Protein AF-A0A804JA60-F1 (afdb_monomer_lite)

pLDDT: mean 79.81, std 15.33, range [42.0, 95.94]

Organism: Musa acuminata subsp. malaccensis (NCBI:txid214687)

Radius of gyration: 37.33 Å; chains: 1; bounding box: 82×42×90 Å

InterPro domains:
  IPR000988 Large ribosomal subunit protein eL24-related, N-terminal [PF01246] (33-91)
  IPR000988 Large ribosomal subunit protein eL24-related, N-terminal [cd00472] (33-84)
  IPR023442 Large ribosomal subunit protein eL24, conserved site [PS01073] (38-55)
  IPR038630 Ribosomal protein L24e/L24 superfamily [G3DSA:2.30.170.20] (32-92)
  IPR056366 Large ribosomal subunit protein eL24 [PTHR10792] (33-152)

Structure (mmCIF, N/CA/C/O backbone):
data_AF-A0A804JA60-F1
#
_entry.id   AF-A0A804JA60-F1
#
loop_
_atom_site.group_PDB
_atom_site.id
_atom_site.type_symbol
_atom_site.label_atom_id
_atom_site.label_alt_id
_atom_site.label_comp_id
_atom_site.label_asym_id
_atom_site.label_entity_id
_atom_site.label_seq_id
_atom_site.pdbx_PDB_ins_code
_atom_site.Cartn_x
_atom_site.Cartn_y
_atom_site.Cartn_z
_atom_site.occupancy
_atom_site.B_iso_or_equiv
_atom_site.auth_seq_id
_atom_site.auth_comp_id
_atom_site.auth_asym_id
_atom_site.auth_atom_id
_atom_site.pdbx_PDB_model_num
ATOM 1 N N . MET A 1 1 ? -50.496 11.651 -35.927 1.00 50.84 1 MET A N 1
ATOM 2 C CA . MET A 1 1 ? -49.462 12.671 -35.614 1.00 50.84 1 MET A CA 1
ATOM 3 C C . MET A 1 1 ? -48.198 12.019 -35.026 1.00 50.84 1 MET A C 1
ATOM 5 O O . MET A 1 1 ? -47.399 12.667 -34.365 1.00 50.84 1 MET A O 1
ATOM 9 N N . ASP A 1 2 ? -47.947 10.746 -35.352 1.00 53.94 2 ASP A N 1
ATOM 10 C CA . ASP A 1 2 ? -47.124 9.862 -34.511 1.00 53.94 2 ASP A CA 1
ATOM 11 C C . ASP A 1 2 ? -45.711 9.612 -35.060 1.00 53.94 2 ASP A C 1
ATOM 13 O O . ASP A 1 2 ? -44.837 9.119 -34.354 1.00 53.94 2 ASP A O 1
ATOM 17 N N . LYS A 1 3 ? -45.434 9.985 -36.316 1.00 54.50 3 LYS A N 1
ATOM 18 C CA . LYS A 1 3 ? -44.104 9.800 -36.931 1.00 54.50 3 LYS A CA 1
ATOM 19 C C . LYS A 1 3 ? -43.057 10.796 -36.412 1.00 54.50 3 LYS A C 1
ATOM 21 O O . LYS A 1 3 ? -41.885 10.445 -36.318 1.00 54.50 3 LYS A O 1
ATOM 26 N N . ALA A 1 4 ? -43.467 12.008 -36.031 1.00 55.53 4 ALA A N 1
ATOM 27 C CA . ALA A 1 4 ? -42.556 13.030 -35.508 1.00 55.53 4 ALA A CA 1
ATOM 28 C C . ALA A 1 4 ? -42.045 12.689 -34.096 1.00 55.53 4 ALA A C 1
ATOM 30 O O . ALA A 1 4 ? -40.857 12.835 -33.820 1.00 55.53 4 ALA A O 1
ATOM 31 N N . VAL A 1 5 ? -42.915 12.148 -33.235 1.00 57.81 5 VAL A N 1
ATOM 32 C CA . VAL A 1 5 ? -42.549 11.746 -31.867 1.00 57.81 5 VAL A CA 1
ATOM 33 C C . VAL A 1 5 ? -41.583 10.557 -31.893 1.00 57.81 5 VAL A C 1
ATOM 35 O O . VAL A 1 5 ? -40.576 10.571 -31.191 1.00 57.81 5 VAL A O 1
ATOM 38 N N . ASN A 1 6 ? -41.816 9.579 -32.775 1.00 59.22 6 ASN A N 1
ATOM 39 C CA . ASN A 1 6 ? -40.933 8.419 -32.923 1.00 59.22 6 ASN A CA 1
ATOM 40 C C . ASN A 1 6 ? -39.534 8.798 -33.443 1.00 59.22 6 ASN A C 1
ATOM 42 O O . ASN A 1 6 ? -38.540 8.307 -32.915 1.00 59.22 6 ASN A O 1
ATOM 46 N N . ASN A 1 7 ? -39.425 9.729 -34.398 1.00 57.72 7 ASN A N 1
ATOM 47 C CA . ASN A 1 7 ? -38.122 10.215 -34.872 1.00 57.72 7 ASN A CA 1
ATOM 48 C C . ASN A 1 7 ? -37.360 11.020 -33.803 1.00 57.72 7 ASN A C 1
ATOM 50 O O . ASN A 1 7 ? -36.144 10.882 -33.691 1.00 57.72 7 ASN A O 1
ATOM 54 N N . CYS A 1 8 ? -38.053 11.807 -32.974 1.00 55.66 8 CYS A N 1
ATOM 55 C CA . CYS A 1 8 ? -37.433 12.497 -31.838 1.00 55.66 8 CYS A CA 1
ATOM 56 C C . CYS A 1 8 ? -36.919 11.517 -30.774 1.00 55.66 8 CYS A C 1
ATOM 58 O O . CYS A 1 8 ? -35.801 11.682 -30.293 1.00 55.66 8 CYS A O 1
ATOM 60 N N . VAL A 1 9 ? -37.688 10.478 -30.435 1.00 65.50 9 VAL A N 1
ATOM 61 C CA . VAL A 1 9 ? -37.278 9.470 -29.443 1.00 65.50 9 VAL A CA 1
ATOM 62 C C . VAL A 1 9 ? -36.100 8.637 -29.956 1.00 65.50 9 VAL A C 1
ATOM 64 O O . VAL A 1 9 ? -35.159 8.401 -29.203 1.00 65.50 9 VAL A O 1
ATOM 67 N N . VAL A 1 10 ? -36.085 8.262 -31.241 1.00 68.00 10 VAL A N 1
ATOM 68 C CA . VAL A 1 10 ? -34.953 7.549 -31.860 1.00 68.00 10 VAL A CA 1
ATOM 69 C C . VAL A 1 10 ? -33.700 8.431 -31.916 1.00 68.00 10 VAL A C 1
ATOM 71 O O . VAL A 1 10 ? -32.623 7.959 -31.561 1.00 68.00 10 VAL A O 1
ATOM 74 N N . CYS A 1 11 ? -33.819 9.719 -32.261 1.00 56.84 11 CYS A N 1
ATOM 75 C CA . CYS A 1 11 ? -32.692 10.660 -32.205 1.00 56.84 11 CYS A CA 1
ATOM 76 C C . CYS A 1 11 ? -32.154 10.848 -30.781 1.00 56.84 11 CYS A C 1
ATOM 78 O O . CYS A 1 11 ? -30.943 10.810 -30.583 1.00 56.84 11 CYS A O 1
ATOM 80 N N . ILE A 1 12 ? -33.023 11.009 -29.776 1.00 68.69 12 ILE A N 1
ATOM 81 C CA . ILE A 1 12 ? -32.599 11.162 -28.375 1.00 68.69 12 ILE A CA 1
ATOM 82 C C . ILE A 1 12 ? -31.924 9.879 -27.878 1.00 68.69 12 ILE A C 1
ATOM 84 O O . ILE A 1 12 ? -30.864 9.953 -27.261 1.00 68.69 12 ILE A O 1
AT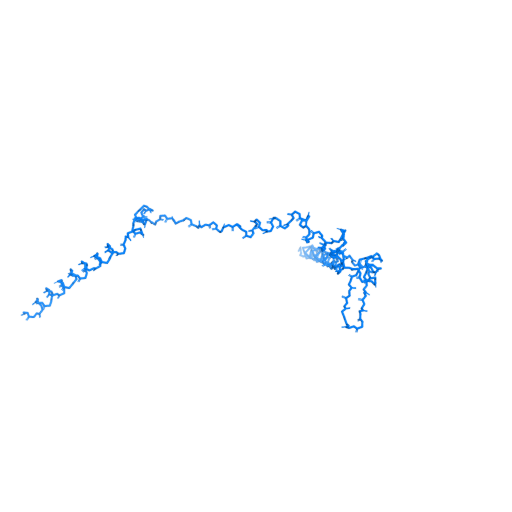OM 88 N N . LEU A 1 13 ? -32.476 8.701 -28.187 1.00 66.81 13 LEU A N 1
ATOM 89 C CA . LEU A 1 13 ? -31.863 7.420 -27.831 1.00 66.81 13 LEU A CA 1
ATOM 90 C C . LEU A 1 13 ? -30.505 7.227 -28.512 1.00 66.81 13 LEU A C 1
ATOM 92 O O . LEU A 1 13 ? -29.564 6.816 -27.839 1.00 66.81 13 LEU A O 1
ATOM 96 N N . LEU A 1 14 ? -30.370 7.569 -29.798 1.00 63.94 14 LEU A N 1
ATOM 97 C CA . LEU A 1 14 ? -29.094 7.507 -30.517 1.00 63.94 14 LEU A CA 1
ATOM 98 C C . LEU A 1 14 ? -28.064 8.483 -29.943 1.00 63.94 14 LEU A C 1
ATOM 100 O O . LEU A 1 14 ? -26.920 8.087 -29.753 1.00 63.94 14 LEU A O 1
ATOM 104 N N . ILE A 1 15 ? -28.453 9.714 -29.594 1.00 65.38 15 ILE A N 1
ATOM 105 C CA . ILE A 1 15 ? -27.560 10.694 -28.953 1.00 65.38 15 ILE A CA 1
ATOM 106 C C . ILE A 1 15 ? -27.116 10.193 -27.572 1.00 65.38 15 ILE A C 1
ATOM 108 O O . ILE A 1 15 ? -25.925 10.221 -27.261 1.00 65.38 15 ILE A O 1
ATOM 112 N N . VAL A 1 16 ? -28.037 9.676 -26.751 1.00 64.38 16 VAL A N 1
ATOM 113 C CA . VAL A 1 16 ? -27.715 9.135 -25.420 1.00 64.38 16 VAL A CA 1
ATOM 114 C C . VAL A 1 16 ? -26.822 7.895 -25.528 1.00 64.38 16 VAL A C 1
ATOM 116 O O . VAL A 1 16 ? -25.856 7.788 -24.775 1.00 64.38 16 VAL A O 1
ATOM 119 N N . LEU A 1 17 ? -27.071 6.990 -26.483 1.00 60.31 17 LEU A N 1
ATOM 120 C CA . LEU A 1 17 ? -26.203 5.841 -26.772 1.00 60.31 17 LEU A CA 1
ATOM 121 C C . LEU A 1 17 ? -24.816 6.282 -27.251 1.00 60.31 17 LEU A C 1
ATOM 123 O O . LEU A 1 17 ? -23.821 5.776 -26.738 1.00 60.31 17 LEU A O 1
ATOM 127 N N . TYR A 1 18 ? -24.729 7.255 -28.161 1.00 60.09 18 TYR A N 1
ATOM 128 C CA . TYR A 1 18 ? -23.455 7.749 -28.6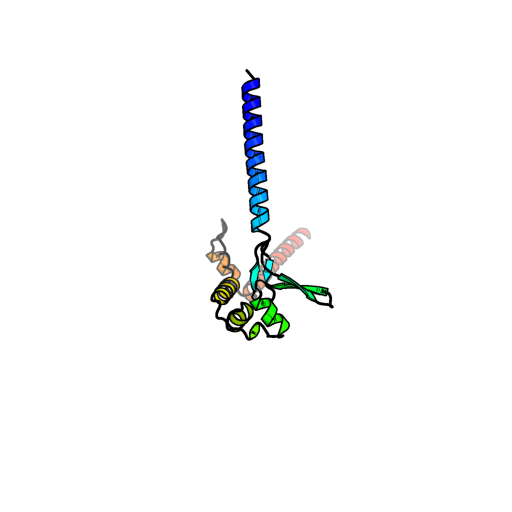87 1.00 60.09 18 TYR A CA 1
ATOM 129 C C . TYR A 1 18 ? -22.618 8.425 -27.596 1.00 60.09 18 TYR A C 1
ATOM 131 O O . TYR A 1 18 ? -21.426 8.151 -27.474 1.00 60.09 18 TYR A O 1
ATOM 139 N N . VAL A 1 19 ? -23.238 9.232 -26.726 1.00 58.03 19 VAL A N 1
ATOM 140 C CA . VAL A 1 19 ? -22.554 9.852 -25.579 1.00 58.03 19 VAL A CA 1
ATOM 141 C C . VAL A 1 19 ? -22.126 8.797 -24.555 1.00 58.03 19 VAL A C 1
ATOM 143 O O . VAL A 1 19 ? -21.023 8.881 -24.023 1.00 58.03 19 VAL A O 1
ATOM 146 N N . LYS A 1 20 ? -22.933 7.760 -24.304 1.00 54.81 20 LYS A N 1
ATOM 147 C CA . LYS A 1 20 ? -22.603 6.691 -23.343 1.00 54.81 20 LYS A CA 1
ATOM 148 C C . LYS A 1 20 ? -21.483 5.773 -23.858 1.00 54.81 20 LYS A C 1
ATOM 150 O O . LYS A 1 20 ? -20.599 5.414 -23.083 1.00 54.81 20 LYS A O 1
ATOM 155 N N . ILE A 1 21 ? -21.459 5.475 -25.160 1.00 57.56 21 ILE A N 1
ATOM 156 C CA . ILE A 1 21 ? -20.377 4.738 -25.838 1.00 57.56 21 ILE A CA 1
ATOM 157 C C . ILE A 1 21 ? -19.094 5.581 -25.876 1.00 57.56 21 ILE A C 1
ATOM 159 O O . ILE A 1 21 ? -18.025 5.099 -25.501 1.00 57.56 21 ILE A O 1
ATOM 163 N N . CYS A 1 22 ? -19.190 6.864 -26.240 1.00 45.97 22 CYS A N 1
ATOM 164 C CA . CYS A 1 22 ? -18.034 7.756 -26.322 1.00 45.97 22 CYS A CA 1
ATOM 165 C C . CYS A 1 22 ? -17.427 8.044 -24.936 1.00 45.97 22 CYS A C 1
ATOM 167 O O . CYS A 1 22 ? -16.207 8.069 -24.791 1.00 45.97 22 CYS A O 1
ATOM 169 N N . CYS A 1 23 ? -18.256 8.190 -23.895 1.00 42.00 23 CYS A N 1
ATOM 170 C CA . CYS A 1 23 ? -17.797 8.413 -22.523 1.00 42.00 23 CYS A CA 1
ATOM 171 C C . CYS A 1 23 ? -17.184 7.137 -21.912 1.00 42.00 23 CYS A C 1
ATOM 173 O O . CYS A 1 23 ? -16.166 7.218 -21.231 1.00 42.00 23 CYS A O 1
ATOM 175 N N . SER A 1 24 ? -17.716 5.946 -22.217 1.00 48.75 24 SER A N 1
ATOM 176 C CA . SER A 1 24 ? -17.146 4.676 -21.740 1.00 48.75 24 SER A CA 1
ATOM 177 C C . SER A 1 24 ? -15.792 4.350 -22.397 1.00 48.75 24 SER A C 1
ATOM 179 O O . SER A 1 24 ? -14.862 3.945 -21.697 1.00 48.75 24 SER A O 1
ATOM 181 N N . CYS A 1 25 ? -15.624 4.628 -23.697 1.00 45.50 25 CYS A N 1
ATOM 182 C CA . CYS A 1 25 ? -14.329 4.517 -24.382 1.00 45.50 25 CYS A CA 1
ATOM 183 C C . CYS A 1 25 ? -13.289 5.512 -23.849 1.00 45.50 25 CYS A C 1
ATOM 185 O O . CYS A 1 25 ? -12.130 5.139 -23.665 1.00 45.50 25 CYS A O 1
ATOM 187 N N . TYR A 1 26 ? -13.694 6.753 -23.549 1.00 49.91 26 TYR A N 1
ATOM 188 C CA . TYR A 1 26 ? -12.806 7.733 -22.921 1.00 49.91 26 TYR A CA 1
ATOM 189 C C . TYR A 1 26 ? -12.375 7.231 -21.534 1.00 49.91 26 TYR A C 1
ATOM 191 O O . TYR A 1 26 ? -11.184 7.090 -21.280 1.00 49.91 26 TYR A O 1
ATOM 199 N N . TYR A 1 27 ? -13.316 6.820 -20.673 1.00 50.12 27 TYR A N 1
ATOM 200 C CA . TYR A 1 27 ? -13.011 6.302 -19.332 1.00 50.12 27 TYR A CA 1
ATOM 201 C C . TYR A 1 27 ? -12.147 5.027 -19.326 1.00 50.12 27 TYR A C 1
ATOM 203 O O . TYR A 1 27 ? -11.356 4.848 -18.401 1.00 50.12 27 TYR A O 1
ATOM 211 N N . HIS A 1 28 ? -12.224 4.160 -20.339 1.00 51.88 28 HIS A N 1
ATOM 212 C CA . HIS A 1 28 ? -11.373 2.966 -20.417 1.00 51.88 28 HIS A CA 1
ATOM 213 C C . HIS A 1 28 ? -9.886 3.305 -20.652 1.00 51.88 28 HIS A C 1
ATOM 215 O O . HIS A 1 28 ? -9.004 2.615 -20.141 1.00 51.88 28 HIS A O 1
ATOM 221 N N . ILE A 1 29 ? -9.582 4.394 -21.368 1.00 52.94 29 ILE A N 1
ATOM 222 C CA . ILE A 1 29 ? -8.198 4.825 -21.633 1.00 52.94 29 ILE A CA 1
ATOM 223 C C . ILE A 1 29 ? -7.541 5.431 -20.376 1.00 52.94 29 ILE A C 1
ATOM 225 O O . ILE A 1 29 ? -6.349 5.222 -20.152 1.00 52.94 29 ILE A O 1
ATOM 229 N N . TYR A 1 30 ? -8.301 6.111 -19.506 1.00 53.41 30 TYR A N 1
ATOM 230 C CA . TYR A 1 30 ? -7.761 6.723 -18.275 1.00 53.41 30 TYR A CA 1
ATOM 231 C C . TYR A 1 30 ? -7.601 5.759 -17.093 1.00 53.41 30 TYR A C 1
ATOM 233 O O . TYR A 1 30 ? -6.949 6.117 -16.114 1.00 53.41 30 TYR A O 1
ATOM 241 N N . ASN A 1 31 ? -8.167 4.550 -17.161 1.00 57.41 31 ASN A N 1
ATOM 242 C CA . ASN A 1 31 ? -8.098 3.576 -16.065 1.00 57.41 31 ASN A CA 1
ATOM 243 C C . ASN A 1 31 ? -6.958 2.551 -16.201 1.00 57.41 31 ASN A C 1
ATOM 245 O O . ASN A 1 31 ? -6.639 1.882 -15.221 1.00 57.41 31 ASN A O 1
ATOM 249 N N . LEU A 1 32 ? -6.289 2.455 -17.357 1.00 67.38 32 LEU A N 1
ATOM 250 C CA . LEU A 1 32 ? -5.152 1.544 -17.555 1.00 67.38 32 LEU A CA 1
ATOM 251 C C . LEU A 1 32 ? -3.807 2.243 -17.288 1.00 67.38 32 LEU A C 1
ATOM 253 O O . LEU A 1 32 ? -2.907 2.258 -18.129 1.00 67.38 32 LEU A O 1
ATOM 257 N N . THR A 1 33 ? -3.678 2.882 -16.123 1.00 83.12 33 THR A N 1
ATOM 258 C CA . THR A 1 33 ? -2.390 3.429 -15.678 1.00 83.12 33 THR A CA 1
ATOM 259 C C . THR A 1 33 ? -1.633 2.375 -14.891 1.00 83.12 33 THR A C 1
ATOM 261 O O . THR A 1 33 ? -1.989 2.064 -13.754 1.00 83.12 33 THR A O 1
ATOM 264 N N . GLU A 1 34 ? -0.565 1.855 -15.480 1.00 89.38 34 GLU A N 1
ATOM 265 C CA . GLU A 1 34 ? 0.318 0.900 -14.821 1.00 89.38 34 GLU A CA 1
ATOM 266 C C . GLU A 1 34 ? 1.309 1.617 -13.896 1.00 89.38 34 GLU A C 1
ATOM 268 O O . GLU A 1 34 ? 1.600 2.803 -14.053 1.00 89.38 34 GLU A O 1
ATOM 273 N N . LEU A 1 35 ? 1.877 0.907 -12.924 1.00 92.56 35 LEU A N 1
ATOM 274 C CA . LEU A 1 35 ? 2.895 1.458 -12.026 1.00 92.56 35 LEU A CA 1
ATOM 275 C C . LEU A 1 35 ? 4.280 0.914 -12.373 1.00 92.56 35 LEU A C 1
ATOM 277 O O . LEU A 1 35 ? 4.492 -0.289 -12.522 1.00 92.56 35 LEU A O 1
ATOM 281 N N . CYS A 1 36 ? 5.265 1.809 -12.436 1.00 94.12 36 CYS A N 1
ATOM 282 C CA . CYS A 1 36 ? 6.662 1.430 -12.584 1.00 94.12 36 CYS A CA 1
ATOM 283 C C . CYS A 1 36 ? 7.135 0.651 -11.355 1.00 94.12 36 CYS A C 1
ATOM 285 O O . CYS A 1 36 ? 7.119 1.172 -10.237 1.00 94.12 36 CYS A O 1
ATOM 287 N N . ARG A 1 37 ? 7.664 -0.558 -11.562 1.00 93.12 37 ARG A N 1
ATOM 288 C CA . ARG A 1 37 ? 8.128 -1.422 -10.467 1.00 93.12 37 ARG A CA 1
ATOM 289 C C . ARG A 1 37 ? 9.335 -0.851 -9.717 1.00 93.12 37 ARG A C 1
ATOM 291 O O . ARG A 1 37 ? 9.515 -1.155 -8.544 1.00 93.12 37 ARG A O 1
ATOM 298 N N . PHE A 1 38 ? 10.159 -0.043 -10.385 1.00 94.94 38 PHE A N 1
ATOM 299 C CA . PHE A 1 38 ? 11.378 0.527 -9.804 1.00 94.94 38 PHE A CA 1
ATOM 300 C C . PHE A 1 38 ? 11.127 1.859 -9.087 1.00 94.94 38 PHE A C 1
ATOM 302 O O . PHE A 1 38 ? 11.484 2.030 -7.925 1.00 94.94 38 PHE A O 1
ATOM 309 N N . SER A 1 39 ? 10.525 2.824 -9.788 1.00 92.44 39 SER A N 1
ATOM 310 C CA . SER A 1 39 ? 10.354 4.189 -9.279 1.00 92.44 39 SER A CA 1
ATOM 311 C C . SER A 1 39 ? 9.026 4.422 -8.561 1.00 92.44 39 SER A C 1
ATOM 313 O O . SER A 1 39 ? 8.939 5.371 -7.782 1.00 92.44 39 SER A O 1
ATOM 315 N N . GLY A 1 40 ? 8.006 3.597 -8.822 1.00 91.81 40 GLY A N 1
ATOM 316 C CA . GLY A 1 40 ? 6.627 3.829 -8.382 1.00 91.81 40 GLY A CA 1
ATOM 317 C C . GLY A 1 40 ? 5.899 4.934 -9.157 1.00 91.81 40 GLY A C 1
ATOM 318 O O . GLY A 1 40 ? 4.838 5.373 -8.728 1.00 91.81 40 GLY A O 1
ATOM 319 N N . ALA A 1 41 ? 6.461 5.418 -10.271 1.00 91.75 41 ALA A N 1
ATOM 320 C CA . ALA A 1 41 ? 5.805 6.401 -11.133 1.00 91.75 41 ALA A CA 1
ATOM 321 C C . ALA A 1 41 ? 4.669 5.761 -11.948 1.00 91.75 41 ALA A C 1
ATOM 323 O O . ALA A 1 41 ? 4.790 4.608 -12.365 1.00 91.75 41 ALA A O 1
ATOM 324 N N . LYS A 1 42 ? 3.599 6.521 -12.206 1.00 92.19 42 LYS A N 1
ATOM 325 C CA . LYS A 1 42 ? 2.510 6.101 -13.099 1.00 92.19 42 LYS A CA 1
ATOM 326 C C . LYS A 1 42 ? 3.004 6.060 -14.548 1.00 92.19 42 LYS A C 1
ATOM 328 O O . LYS A 1 42 ? 3.705 6.969 -14.991 1.00 92.19 42 LYS A O 1
ATOM 333 N N . ILE A 1 43 ? 2.637 5.007 -15.263 1.00 93.50 43 ILE A N 1
ATOM 334 C CA . ILE A 1 43 ? 2.932 4.761 -16.670 1.00 93.50 43 ILE A CA 1
ATOM 335 C C . ILE A 1 43 ? 1.602 4.806 -17.416 1.00 93.50 43 ILE A C 1
ATOM 337 O O . ILE A 1 43 ? 0.697 4.019 -17.147 1.00 93.50 43 ILE A O 1
ATOM 341 N N . TYR A 1 44 ? 1.498 5.752 -18.339 1.00 90.25 44 TYR A N 1
ATOM 342 C CA . TYR A 1 44 ? 0.367 5.866 -19.252 1.00 90.25 44 TYR A CA 1
ATOM 343 C C . TYR A 1 44 ? 0.566 4.940 -20.461 1.00 90.25 44 TYR A C 1
ATOM 345 O O . TYR A 1 44 ? 1.714 4.618 -20.792 1.00 90.25 44 TYR A O 1
ATOM 353 N N . PRO A 1 45 ? -0.516 4.501 -21.126 1.00 89.62 45 PRO A N 1
ATOM 354 C CA . PRO A 1 45 ? -0.407 3.684 -22.331 1.00 89.62 45 PRO A CA 1
ATOM 355 C C . PRO A 1 45 ? 0.481 4.366 -23.385 1.00 89.62 45 PRO A C 1
ATOM 357 O O . PRO A 1 45 ? 0.461 5.585 -23.532 1.00 89.62 45 PRO A O 1
ATOM 360 N N . GLY A 1 46 ? 1.288 3.571 -24.092 1.00 86.44 46 GLY A N 1
ATOM 361 C CA . GLY A 1 46 ? 2.268 4.063 -25.071 1.00 86.44 46 GLY A CA 1
ATOM 362 C C . GLY A 1 46 ? 3.614 4.503 -24.480 1.00 86.44 46 GLY A C 1
ATOM 363 O O . GLY A 1 46 ? 4.554 4.724 -25.238 1.00 86.44 46 GLY A O 1
ATOM 364 N N . ASN A 1 47 ? 3.744 4.561 -23.149 1.00 88.88 47 ASN A N 1
ATOM 365 C CA . ASN A 1 47 ? 4.982 4.950 -22.476 1.00 88.88 47 ASN A CA 1
ATOM 366 C C . ASN A 1 47 ? 5.637 3.781 -21.729 1.00 88.88 47 ASN A C 1
ATOM 368 O O . ASN A 1 47 ? 4.992 2.827 -21.294 1.00 88.88 47 ASN A O 1
ATOM 372 N N . GLY A 1 48 ? 6.945 3.905 -21.508 1.00 91.06 48 GLY A N 1
ATOM 373 C CA . GLY A 1 48 ? 7.725 2.955 -20.726 1.00 91.06 48 GLY A CA 1
ATOM 374 C C . GLY A 1 48 ? 8.238 1.750 -21.503 1.00 91.06 48 GLY A C 1
ATOM 375 O O . GLY A 1 48 ? 8.144 1.650 -22.721 1.00 91.06 48 GLY A O 1
ATOM 376 N N . ILE A 1 49 ? 8.879 0.851 -20.763 1.00 92.94 49 ILE A N 1
ATOM 377 C CA . ILE A 1 49 ? 9.557 -0.333 -21.276 1.00 92.94 49 ILE A CA 1
ATOM 378 C C . ILE A 1 49 ? 9.098 -1.523 -20.440 1.00 92.94 49 ILE A C 1
ATOM 380 O O . ILE A 1 49 ? 9.162 -1.491 -19.208 1.00 92.94 49 ILE A O 1
ATOM 384 N N . ARG A 1 50 ? 8.668 -2.590 -21.113 1.00 93.19 50 ARG A N 1
ATOM 385 C CA . ARG A 1 50 ? 8.351 -3.876 -20.491 1.00 93.19 50 ARG A CA 1
ATOM 386 C C . ARG A 1 50 ? 9.573 -4.783 -20.597 1.00 93.19 50 ARG A C 1
ATOM 388 O O . ARG A 1 50 ? 9.953 -5.186 -21.689 1.00 93.19 50 ARG A O 1
ATOM 395 N N . PHE A 1 51 ? 10.209 -5.068 -19.467 1.00 93.75 51 PHE A N 1
ATOM 396 C CA . PHE A 1 51 ? 11.359 -5.963 -19.384 1.00 93.75 51 PHE A CA 1
ATOM 397 C C . PHE A 1 51 ? 10.925 -7.311 -18.808 1.00 93.75 51 PHE A C 1
ATOM 399 O O . PHE A 1 51 ? 10.402 -7.363 -17.699 1.00 93.75 51 PHE A O 1
ATOM 406 N N . VAL A 1 52 ? 11.139 -8.396 -19.547 1.00 93.62 52 VAL A N 1
ATOM 407 C CA . VAL A 1 52 ? 10.844 -9.762 -19.096 1.00 93.62 52 VAL A CA 1
ATOM 408 C C . VAL A 1 52 ? 12.159 -10.426 -18.708 1.00 93.62 52 VAL A C 1
ATOM 410 O O . VAL A 1 52 ? 13.095 -10.445 -19.505 1.00 93.62 52 VAL A O 1
ATOM 413 N N . ARG A 1 53 ? 12.256 -10.926 -17.473 1.00 93.00 53 ARG A N 1
ATOM 414 C CA . ARG A 1 53 ? 13.432 -11.684 -17.014 1.00 93.00 53 ARG A CA 1
ATOM 415 C C . ARG A 1 53 ? 13.282 -13.165 -17.382 1.00 93.00 53 ARG A C 1
ATOM 417 O O . ARG A 1 53 ? 12.160 -13.641 -17.519 1.00 93.00 53 ARG A O 1
ATOM 424 N N . SER A 1 54 ? 14.403 -13.885 -17.479 1.00 93.25 54 SER A N 1
ATOM 425 C CA . SER A 1 54 ? 14.457 -15.344 -17.693 1.00 93.25 54 SER A CA 1
ATOM 426 C C . SER A 1 54 ? 13.515 -16.121 -16.774 1.00 93.25 54 SER A C 1
ATOM 428 O O . SER A 1 54 ? 12.839 -17.039 -17.215 1.00 93.25 54 SER A O 1
ATOM 430 N N . ASP A 1 55 ? 13.411 -15.701 -15.514 1.00 91.44 55 ASP A N 1
ATOM 431 C CA . ASP A 1 55 ? 1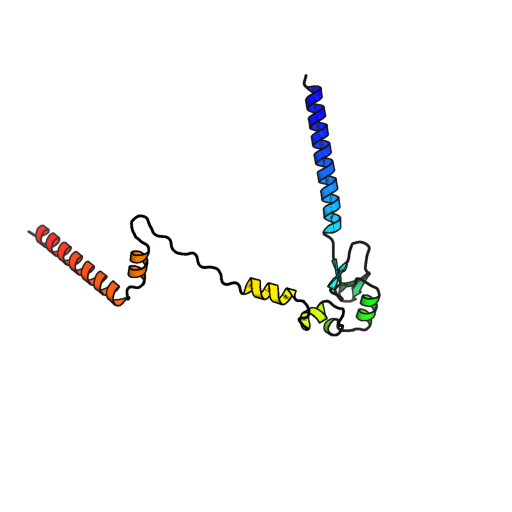2.644 -16.418 -14.487 1.00 91.44 55 ASP A CA 1
ATOM 432 C C . ASP A 1 55 ? 11.126 -16.155 -14.575 1.00 91.44 55 ASP A C 1
ATOM 434 O O . ASP A 1 55 ? 10.397 -16.414 -13.622 1.00 91.44 55 ASP A O 1
ATOM 438 N N . SER A 1 56 ? 10.661 -15.573 -15.689 1.00 84.50 56 SER A N 1
ATOM 439 C CA . SER A 1 56 ? 9.287 -15.151 -15.993 1.00 84.50 56 SER A CA 1
ATOM 440 C C . SER A 1 56 ? 8.749 -13.814 -15.432 1.00 84.50 56 SER A C 1
ATOM 442 O O . SER A 1 56 ? 7.720 -13.376 -15.962 1.00 84.50 56 SER A O 1
ATOM 444 N N . PRO A 1 57 ? 9.322 -13.094 -14.435 1.00 91.06 57 PRO A N 1
ATOM 445 C CA . PRO A 1 57 ? 8.684 -11.870 -13.962 1.00 91.06 57 PRO A CA 1
ATOM 446 C C . PRO A 1 57 ? 8.791 -10.746 -14.996 1.00 91.06 57 PRO A C 1
ATOM 448 O O . PRO A 1 57 ? 9.857 -10.471 -15.559 1.00 91.06 57 PRO A O 1
ATOM 451 N N . VAL A 1 58 ? 7.664 -10.060 -15.193 1.00 93.25 58 VAL A N 1
ATOM 452 C CA . VAL A 1 58 ? 7.543 -8.900 -16.073 1.00 93.25 58 VAL A CA 1
ATOM 453 C C . VAL A 1 58 ? 7.693 -7.621 -15.254 1.00 93.25 58 VAL A C 1
ATOM 455 O O . VAL A 1 58 ? 6.912 -7.340 -14.345 1.00 93.25 58 VAL A O 1
ATOM 458 N N . PHE A 1 59 ? 8.695 -6.821 -15.595 1.00 93.38 59 PHE A N 1
ATOM 459 C CA . PHE A 1 59 ? 8.984 -5.537 -14.974 1.00 93.38 59 PHE A CA 1
ATOM 460 C C . PHE A 1 59 ? 8.565 -4.399 -15.897 1.00 93.38 59 PHE A C 1
ATOM 462 O O . PHE A 1 59 ? 9.078 -4.252 -17.005 1.00 93.38 59 PHE A O 1
ATOM 469 N N . LEU A 1 60 ? 7.657 -3.554 -15.415 1.00 94.12 60 LEU A N 1
ATOM 470 C CA . LEU A 1 60 ? 7.297 -2.308 -16.081 1.00 94.12 60 LEU A CA 1
ATOM 471 C C . LEU A 1 60 ? 8.192 -1.183 -15.568 1.00 94.12 60 LEU A C 1
ATOM 473 O O . LEU A 1 60 ? 8.279 -0.934 -14.361 1.00 94.12 60 LEU A O 1
ATOM 477 N N . LEU A 1 61 ? 8.881 -0.520 -16.491 1.00 95.50 61 LEU A N 1
ATOM 478 C CA . LEU A 1 61 ? 9.836 0.544 -16.216 1.00 95.50 61 LEU A CA 1
ATOM 479 C C . LEU A 1 61 ? 9.391 1.813 -16.940 1.00 95.50 61 LEU A C 1
ATOM 481 O O . LEU A 1 61 ? 9.190 1.791 -18.146 1.00 95.50 61 LEU A O 1
ATOM 485 N N . ALA A 1 62 ? 9.269 2.930 -16.220 1.00 94.44 62 ALA A N 1
ATOM 486 C CA . ALA A 1 62 ? 8.775 4.177 -16.809 1.00 94.44 62 ALA A CA 1
ATOM 487 C C . ALA A 1 62 ? 9.747 4.786 -17.836 1.00 94.44 62 ALA A C 1
ATOM 489 O O . ALA A 1 62 ? 9.336 5.160 -18.923 1.00 94.44 62 ALA A O 1
ATOM 490 N N . ASN A 1 63 ? 11.041 4.864 -17.501 1.00 93.44 63 ASN A N 1
ATOM 491 C CA . ASN A 1 63 ? 12.047 5.582 -18.296 1.00 93.44 63 ASN A CA 1
ATOM 492 C C . ASN A 1 63 ? 13.312 4.736 -18.504 1.00 93.44 63 ASN A C 1
ATOM 494 O O . ASN A 1 63 ? 13.615 3.841 -17.707 1.00 93.44 63 ASN A O 1
ATOM 498 N N . SER A 1 64 ? 14.136 5.115 -19.485 1.00 94.19 64 SER A N 1
ATOM 499 C CA . SER A 1 64 ? 15.484 4.557 -19.701 1.00 94.19 64 SER A CA 1
ATOM 500 C C . SER A 1 64 ? 16.375 4.655 -18.453 1.00 94.19 64 SER A C 1
ATOM 502 O O . SER A 1 64 ? 17.118 3.722 -18.148 1.00 94.19 64 SER A O 1
ATOM 504 N N . LYS A 1 65 ? 16.230 5.725 -17.656 1.00 94.81 65 LYS A N 1
ATOM 505 C CA . LYS A 1 65 ? 16.875 5.870 -16.338 1.00 94.81 65 LYS A CA 1
ATOM 506 C C . LYS A 1 65 ? 16.534 4.709 -15.397 1.00 94.81 65 LYS A C 1
ATOM 508 O O . LYS A 1 65 ? 17.431 4.146 -14.778 1.00 94.81 65 LYS A O 1
ATOM 513 N N . CYS A 1 66 ? 15.257 4.321 -15.321 1.00 95.06 66 CYS A N 1
ATOM 514 C CA . CYS A 1 66 ? 14.818 3.197 -14.488 1.00 95.06 66 CYS A CA 1
ATOM 515 C C . CYS A 1 66 ? 15.408 1.877 -15.000 1.00 95.06 66 CYS A C 1
ATOM 517 O O . CYS A 1 66 ? 15.873 1.076 -14.198 1.00 95.06 66 CYS A O 1
ATOM 519 N N . LYS A 1 67 ? 15.456 1.687 -16.327 1.00 95.06 67 LYS A N 1
ATOM 520 C CA . LYS A 1 67 ? 16.086 0.521 -16.965 1.00 95.06 67 LYS A CA 1
ATOM 521 C C . LYS A 1 67 ? 17.572 0.411 -16.630 1.00 95.06 67 LYS A C 1
ATOM 523 O O . LYS A 1 67 ? 18.009 -0.636 -16.165 1.00 95.06 67 LYS A O 1
ATOM 528 N N . ARG A 1 68 ? 18.341 1.492 -16.786 1.00 95.69 68 ARG A N 1
ATOM 529 C CA . ARG A 1 68 ? 19.772 1.513 -16.445 1.00 95.69 68 ARG A CA 1
ATOM 530 C C . ARG A 1 68 ? 20.010 1.191 -14.969 1.00 95.69 68 ARG A C 1
ATOM 532 O O . ARG A 1 68 ? 20.839 0.346 -14.658 1.00 95.69 68 ARG A O 1
ATOM 539 N N . CYS A 1 69 ? 19.274 1.828 -14.057 1.00 95.94 69 CYS A N 1
ATOM 540 C CA . CYS A 1 69 ? 19.418 1.552 -12.626 1.00 95.94 69 CYS A CA 1
ATOM 541 C C . CYS A 1 69 ? 19.049 0.105 -12.263 1.00 95.94 69 CYS A C 1
ATOM 543 O O . CYS A 1 69 ? 19.695 -0.480 -11.397 1.00 95.94 69 CYS A O 1
ATOM 545 N N . PHE A 1 70 ? 18.045 -0.464 -12.936 1.00 94.56 70 PHE A N 1
ATOM 546 C CA . PHE A 1 70 ? 17.613 -1.845 -12.742 1.00 94.56 70 PHE A CA 1
ATOM 547 C C . PHE A 1 70 ? 18.675 -2.856 -13.202 1.00 94.56 70 PHE A C 1
ATOM 549 O O . PHE A 1 70 ? 18.999 -3.766 -12.446 1.00 94.56 70 PHE A O 1
ATOM 556 N N . HIS A 1 71 ? 19.279 -2.663 -14.382 1.00 93.00 71 HIS A N 1
ATOM 557 C CA . HIS A 1 71 ? 20.374 -3.522 -14.862 1.00 93.00 71 HIS A CA 1
ATOM 558 C C . HIS A 1 71 ? 21.653 -3.388 -14.031 1.00 93.00 71 HIS A C 1
ATOM 560 O O . HIS A 1 71 ? 22.362 -4.367 -13.845 1.00 93.00 71 HIS A O 1
ATOM 566 N N . ASN A 1 72 ? 21.911 -2.205 -13.469 1.00 95.31 72 ASN A N 1
ATOM 567 C CA . ASN A 1 72 ? 23.022 -1.987 -12.541 1.00 95.31 72 ASN A CA 1
ATOM 568 C C . ASN A 1 72 ? 22.755 -2.556 -11.133 1.00 95.31 72 ASN A C 1
ATOM 570 O O . ASN A 1 72 ? 23.516 -2.272 -10.209 1.00 95.31 72 ASN A O 1
ATOM 574 N N . CYS A 1 73 ? 21.657 -3.294 -10.935 1.00 92.69 73 CYS A N 1
ATOM 575 C CA . CYS A 1 73 ? 21.274 -3.899 -9.659 1.00 92.69 73 CYS A CA 1
ATOM 576 C C . CYS A 1 73 ? 21.197 -2.894 -8.492 1.00 92.69 73 CYS A C 1
ATOM 578 O O . CYS A 1 73 ? 21.399 -3.247 -7.326 1.00 92.69 73 CYS A O 1
ATOM 580 N N . LEU A 1 74 ? 20.882 -1.626 -8.785 1.00 95.50 74 LEU A N 1
ATOM 581 C CA . LEU A 1 74 ? 20.723 -0.610 -7.751 1.00 95.50 74 LEU A CA 1
ATOM 582 C C . LEU A 1 74 ? 19.423 -0.851 -6.988 1.00 95.50 74 LEU A C 1
ATOM 584 O O . LEU A 1 74 ? 18.359 -1.060 -7.569 1.00 95.50 74 LEU A O 1
ATOM 588 N N . LYS A 1 75 ? 19.491 -0.775 -5.659 1.00 93.94 75 LYS A N 1
ATOM 589 C CA . LYS A 1 75 ? 18.312 -0.940 -4.806 1.00 93.94 75 LYS A CA 1
ATOM 590 C C . LYS A 1 75 ? 17.500 0.366 -4.803 1.00 93.94 75 LYS A C 1
ATOM 592 O O . LYS A 1 75 ? 18.051 1.391 -4.394 1.00 93.94 75 LYS A O 1
ATOM 597 N N . PRO A 1 76 ? 16.203 0.361 -5.172 1.00 94.75 76 PRO A N 1
ATOM 598 C CA . PRO A 1 76 ? 15.380 1.577 -5.192 1.00 94.75 76 PRO A CA 1
ATOM 599 C C . PRO A 1 76 ? 15.276 2.224 -3.802 1.00 94.75 76 PRO A C 1
ATOM 601 O O . PRO A 1 76 ? 15.326 3.440 -3.687 1.00 94.75 76 PRO A O 1
ATOM 604 N N . ALA A 1 77 ? 15.289 1.417 -2.737 1.00 92.50 77 ALA A N 1
ATOM 605 C CA . ALA A 1 77 ? 15.326 1.862 -1.341 1.00 92.50 77 ALA A CA 1
ATOM 606 C C . ALA A 1 77 ? 16.500 2.797 -0.977 1.00 92.50 77 ALA A C 1
ATOM 608 O O . ALA A 1 77 ? 16.417 3.494 0.024 1.00 92.50 77 ALA A O 1
ATOM 609 N N . LYS A 1 78 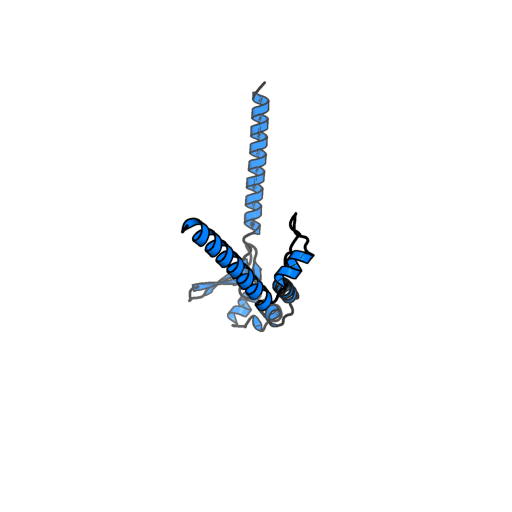? 17.585 2.823 -1.765 1.00 92.69 78 LYS A N 1
ATOM 610 C CA . LYS A 1 78 ? 18.743 3.710 -1.546 1.00 92.69 78 LYS A CA 1
ATOM 611 C C . LYS A 1 78 ? 18.710 4.982 -2.404 1.00 92.69 78 LYS A C 1
ATOM 613 O O . LYS A 1 78 ? 19.558 5.849 -2.239 1.00 92.69 78 LYS A O 1
ATOM 618 N N . LEU A 1 79 ? 17.770 5.093 -3.345 1.00 93.94 79 LEU A N 1
ATOM 619 C CA . LEU A 1 79 ? 17.695 6.198 -4.302 1.00 93.94 79 LEU A CA 1
ATOM 620 C C . LEU A 1 79 ? 16.614 7.199 -3.893 1.00 93.94 79 LEU A C 1
ATOM 622 O O . LEU A 1 79 ? 15.424 6.907 -4.013 1.00 93.94 79 LEU A O 1
ATOM 626 N N . THR A 1 80 ? 17.041 8.403 -3.512 1.00 91.75 80 THR A N 1
ATOM 627 C CA . THR A 1 80 ? 16.207 9.480 -2.942 1.00 91.75 80 THR A CA 1
ATOM 628 C C . THR A 1 80 ? 14.955 9.829 -3.754 1.00 91.75 80 THR A C 1
ATOM 630 O O . THR A 1 80 ? 13.888 10.086 -3.202 1.00 91.75 80 THR A O 1
ATOM 633 N N . TRP A 1 81 ? 15.057 9.801 -5.083 1.00 90.12 81 TRP A N 1
ATOM 634 C CA . TRP A 1 81 ? 13.978 10.182 -5.998 1.00 90.12 81 TRP A CA 1
ATOM 635 C C . TRP A 1 81 ? 12.911 9.093 -6.209 1.00 90.12 81 TRP A C 1
ATOM 637 O O . TRP A 1 81 ? 11.902 9.350 -6.872 1.00 90.12 81 TRP A O 1
ATOM 647 N N . THR A 1 82 ? 13.091 7.884 -5.675 1.00 93.56 82 THR A N 1
ATOM 648 C CA . THR A 1 82 ? 12.114 6.792 -5.824 1.00 93.56 82 THR A CA 1
ATOM 649 C C . THR A 1 82 ? 11.020 6.854 -4.758 1.00 93.56 82 THR A C 1
ATOM 651 O O . THR A 1 82 ? 11.239 7.333 -3.646 1.00 93.56 82 THR A O 1
ATOM 654 N N . ALA A 1 83 ? 9.835 6.323 -5.071 1.00 90.81 83 ALA A N 1
ATOM 655 C CA . ALA A 1 83 ? 8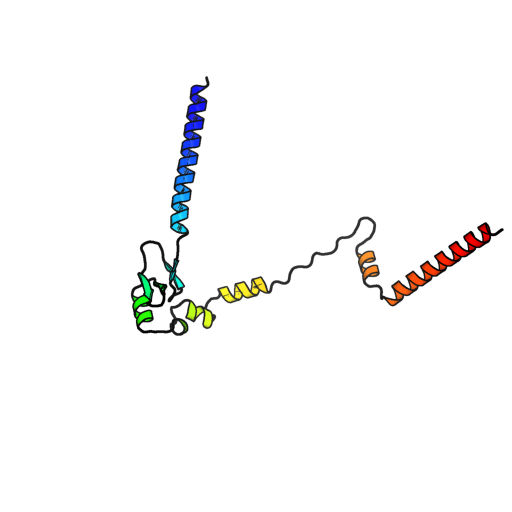.746 6.227 -4.098 1.00 90.81 83 ALA A CA 1
ATOM 656 C C . ALA A 1 83 ? 9.095 5.308 -2.913 1.00 90.81 83 ALA A C 1
ATOM 658 O O . ALA A 1 83 ? 8.699 5.575 -1.782 1.00 90.81 83 ALA A O 1
ATOM 659 N N . MET A 1 84 ? 9.877 4.247 -3.150 1.00 91.44 84 MET A N 1
ATOM 660 C CA . MET A 1 84 ? 10.294 3.325 -2.089 1.00 91.44 84 MET A CA 1
ATOM 661 C C . MET A 1 84 ? 11.186 4.002 -1.047 1.00 91.44 84 MET A C 1
ATOM 663 O O . MET A 1 84 ? 10.983 3.785 0.146 1.00 91.44 84 MET A O 1
ATOM 667 N N . TYR A 1 85 ? 12.142 4.829 -1.483 1.00 92.56 85 TYR A N 1
ATOM 668 C CA . TYR A 1 85 ? 12.994 5.586 -0.567 1.00 92.56 85 TYR A CA 1
ATOM 669 C C . TYR A 1 85 ? 12.167 6.529 0.310 1.00 92.56 85 TYR A C 1
ATOM 671 O O . TYR A 1 85 ? 12.301 6.495 1.533 1.00 92.56 85 TYR A O 1
ATOM 679 N N . ARG A 1 86 ? 11.279 7.331 -0.294 1.00 90.50 86 ARG A N 1
ATOM 680 C CA . ARG A 1 86 ? 10.446 8.300 0.439 1.00 90.50 86 ARG A CA 1
ATOM 681 C C . ARG A 1 86 ? 9.536 7.629 1.470 1.00 90.50 86 ARG A C 1
ATOM 683 O O . ARG A 1 86 ? 9.467 8.096 2.607 1.00 90.50 86 ARG A O 1
ATOM 690 N N . LYS A 1 87 ? 8.966 6.468 1.118 1.00 86.50 87 LYS A N 1
ATOM 691 C CA . LYS A 1 87 ? 8.154 5.646 2.026 1.00 86.50 87 LYS A CA 1
ATOM 692 C C . LYS A 1 87 ? 8.937 5.189 3.260 1.00 86.50 87 LYS A C 1
ATOM 694 O O . LYS A 1 87 ? 8.400 5.213 4.362 1.00 86.50 87 LYS A O 1
ATOM 699 N N . GLN A 1 88 ? 10.192 4.769 3.090 1.00 87.44 88 GLN A N 1
ATOM 700 C CA . GLN A 1 88 ? 11.039 4.325 4.205 1.00 87.44 88 GLN A CA 1
ATOM 701 C C . GLN A 1 88 ? 11.490 5.488 5.093 1.00 87.44 88 GLN A C 1
ATOM 703 O O . GLN A 1 88 ? 11.494 5.362 6.313 1.00 87.44 88 GLN A O 1
ATOM 708 N N . HIS A 1 89 ? 11.812 6.631 4.487 1.00 88.50 89 HIS A N 1
ATOM 709 C CA . HIS A 1 89 ? 12.318 7.810 5.194 1.00 88.50 89 HIS A CA 1
ATOM 710 C C . HIS A 1 89 ? 11.199 8.733 5.706 1.00 88.50 89 HIS A C 1
ATOM 712 O O . HIS A 1 89 ? 11.476 9.855 6.120 1.00 88.50 89 HIS A O 1
ATOM 718 N N . LYS A 1 90 ? 9.938 8.266 5.685 1.00 71.19 90 LYS A N 1
ATOM 719 C CA . LYS A 1 90 ? 8.738 8.982 6.160 1.00 71.19 90 LYS A CA 1
ATOM 720 C C . LYS A 1 90 ? 8.603 10.407 5.602 1.00 71.19 90 LYS A C 1
ATOM 722 O O . LYS A 1 90 ? 7.985 11.258 6.230 1.00 71.19 90 LYS A O 1
ATOM 727 N N . SER A 1 91 ? 9.163 10.674 4.422 1.00 67.69 91 SER A N 1
ATOM 728 C CA . SER A 1 91 ? 9.073 12.000 3.800 1.00 67.69 91 SER A CA 1
ATOM 729 C C . SER A 1 91 ? 7.686 12.261 3.203 1.00 67.69 91 SER A C 1
ATOM 731 O O . SER A 1 91 ? 7.338 13.406 2.934 1.00 67.69 91 SER A O 1
ATOM 733 N N . ASP A 1 92 ? 6.880 11.212 3.003 1.00 61.38 92 ASP A N 1
ATOM 734 C CA . ASP A 1 92 ? 5.512 11.332 2.508 1.00 61.38 92 ASP A CA 1
ATOM 735 C C . ASP A 1 92 ? 4.537 11.620 3.671 1.00 61.38 92 ASP A C 1
ATOM 737 O O . ASP A 1 92 ? 4.192 10.733 4.456 1.00 61.38 92 ASP A O 1
ATOM 741 N N . PHE A 1 93 ? 4.038 12.859 3.736 1.00 57.47 93 PHE A N 1
ATOM 742 C CA . PHE A 1 93 ? 3.058 13.358 4.723 1.00 57.47 93 PHE A CA 1
ATOM 743 C C . PHE A 1 93 ? 1.789 12.479 4.839 1.00 57.47 93 PHE A C 1
ATOM 745 O O . PHE A 1 93 ? 1.132 12.424 5.877 1.00 57.47 93 PHE A O 1
ATOM 752 N N . CYS A 1 94 ? 1.458 11.741 3.774 1.00 61.53 94 CYS A N 1
ATOM 753 C CA . CYS A 1 94 ? 0.262 10.905 3.668 1.00 61.53 94 CYS A CA 1
ATOM 754 C C . CYS A 1 94 ? 0.244 9.716 4.652 1.00 61.53 94 CYS A C 1
ATOM 756 O O . CYS A 1 94 ? -0.826 9.300 5.097 1.00 61.53 94 CYS A O 1
ATOM 758 N N . MET A 1 95 ? 1.409 9.200 5.068 1.00 58.00 95 MET A N 1
ATOM 759 C CA . MET A 1 95 ? 1.464 8.112 6.058 1.00 58.00 95 MET A CA 1
ATOM 760 C C . MET A 1 95 ? 0.948 8.551 7.436 1.00 58.00 95 MET A C 1
ATOM 762 O O . MET A 1 95 ? 0.348 7.742 8.138 1.00 58.00 95 MET A O 1
ATOM 766 N N . HIS A 1 96 ? 1.126 9.823 7.805 1.00 61.06 96 HIS A N 1
ATOM 767 C CA . HIS A 1 96 ? 0.569 10.374 9.042 1.00 61.06 96 HIS A CA 1
ATOM 768 C C . HIS A 1 96 ? -0.965 10.417 8.985 1.00 61.06 96 HIS A C 1
ATOM 770 O O . HIS A 1 96 ? -1.632 9.992 9.921 1.00 61.06 96 HIS A O 1
ATOM 776 N N . ILE A 1 97 ? -1.531 10.830 7.845 1.00 62.56 97 ILE A N 1
ATOM 777 C CA . ILE A 1 97 ? -2.984 10.935 7.639 1.00 62.56 97 ILE A CA 1
ATOM 778 C C . ILE A 1 97 ? -3.668 9.566 7.763 1.00 62.56 97 ILE A C 1
ATOM 780 O O . ILE A 1 97 ? -4.679 9.454 8.448 1.00 62.56 97 ILE A O 1
ATOM 784 N N . LEU A 1 98 ? -3.111 8.509 7.159 1.00 62.97 98 LEU A N 1
ATOM 785 C CA . LEU A 1 98 ? -3.689 7.159 7.248 1.00 62.97 98 LEU A CA 1
ATOM 786 C C . LEU A 1 98 ? -3.660 6.597 8.674 1.00 62.97 98 LEU A C 1
ATOM 788 O O . LEU A 1 98 ? -4.618 5.950 9.092 1.00 62.97 98 LEU A O 1
ATOM 792 N N . VAL A 1 99 ? -2.592 6.868 9.428 1.00 67.75 99 VAL A N 1
ATOM 793 C CA . VAL A 1 99 ? -2.522 6.498 10.848 1.00 67.75 99 VAL A CA 1
ATOM 794 C C . VAL A 1 99 ? -3.566 7.275 11.648 1.00 67.75 99 VAL A C 1
ATOM 796 O O . VAL A 1 99 ? -4.277 6.665 12.436 1.00 67.75 99 VAL A O 1
ATOM 799 N N . CYS A 1 100 ? -3.736 8.578 11.407 1.00 61.84 100 CYS A N 1
ATOM 800 C CA . CYS A 1 100 ? -4.773 9.377 12.066 1.00 61.84 100 CYS A CA 1
ATOM 801 C C . CYS A 1 100 ? -6.196 8.885 11.755 1.00 61.84 100 CYS A C 1
ATOM 803 O O . CYS A 1 100 ? -7.026 8.851 12.657 1.00 61.84 100 CYS A O 1
ATOM 805 N N . ILE A 1 101 ? -6.471 8.468 10.515 1.00 64.94 101 ILE A N 1
ATOM 806 C CA . ILE A 1 101 ? -7.771 7.894 10.122 1.00 64.94 101 ILE A CA 1
ATOM 807 C C . ILE A 1 101 ? -7.992 6.537 10.799 1.00 64.94 101 ILE A C 1
ATOM 809 O O . ILE A 1 101 ? -9.085 6.255 11.279 1.00 64.94 101 ILE A O 1
ATOM 813 N N . PHE A 1 102 ? -6.969 5.683 10.859 1.00 61.88 102 PHE A N 1
ATOM 814 C CA . PHE A 1 102 ? -7.105 4.357 11.465 1.00 61.88 102 PHE A CA 1
ATOM 815 C C . PHE A 1 102 ? -7.180 4.404 12.998 1.00 61.88 102 PHE A C 1
ATOM 817 O O . PHE A 1 102 ? -7.818 3.553 13.610 1.00 61.88 102 PHE A O 1
ATOM 824 N N . CYS A 1 103 ? -6.553 5.407 13.617 1.00 65.25 103 CYS A N 1
ATOM 825 C CA . CYS A 1 103 ? -6.565 5.620 15.064 1.00 65.25 103 CYS A CA 1
ATOM 826 C C . CYS A 1 103 ? -7.782 6.429 15.548 1.00 65.25 103 CYS A C 1
ATOM 828 O O . CYS A 1 103 ? -7.880 6.722 16.737 1.00 65.25 103 CYS A O 1
ATOM 830 N N . GLN A 1 104 ? -8.709 6.814 14.659 1.00 65.56 104 GLN A N 1
ATOM 831 C CA . GLN A 1 104 ? -9.970 7.409 15.094 1.00 65.56 104 GLN A CA 1
ATOM 832 C C . GLN A 1 104 ? -10.770 6.376 15.888 1.00 65.56 104 GLN A C 1
ATOM 834 O O . GLN A 1 104 ? -11.236 5.368 15.351 1.00 65.56 104 GLN A O 1
ATOM 839 N N . GLU A 1 105 ? -10.943 6.643 17.181 1.00 69.44 105 GLU A N 1
ATOM 840 C CA . GLU A 1 105 ? -11.845 5.868 18.019 1.00 69.44 105 GLU A CA 1
ATOM 841 C C . GLU A 1 105 ? -13.257 5.917 17.432 1.00 69.44 105 GLU A C 1
ATOM 843 O O . GLU A 1 105 ? -13.768 6.970 17.034 1.00 69.44 105 GLU A O 1
ATOM 848 N N . LYS A 1 106 ? -13.910 4.753 17.371 1.00 70.75 106 LYS A N 1
ATOM 849 C CA . LYS A 1 106 ? -15.313 4.689 16.970 1.00 70.75 106 LYS A CA 1
ATOM 850 C C . LYS A 1 106 ? -16.129 5.443 18.012 1.00 70.75 106 LYS A C 1
ATOM 852 O O . LYS A 1 106 ? -16.224 5.003 19.155 1.00 70.75 106 LYS A O 1
ATOM 857 N N . THR A 1 107 ? -16.730 6.559 17.608 1.00 68.81 107 THR A N 1
ATOM 858 C CA . THR A 1 107 ? -17.676 7.288 18.456 1.00 68.81 107 THR A CA 1
ATOM 859 C C . THR A 1 107 ? -18.777 6.332 18.924 1.00 68.81 107 THR A C 1
ATOM 861 O O . THR A 1 107 ? -19.453 5.691 18.113 1.00 68.81 107 THR A O 1
ATOM 864 N N . SER A 1 108 ? -18.901 6.152 20.241 1.00 74.88 108 SER A N 1
ATOM 865 C CA . SER A 1 108 ? -19.937 5.287 20.803 1.00 74.88 108 SER A CA 1
ATOM 866 C C . SER A 1 108 ? -21.290 5.994 20.740 1.00 74.88 108 SER A C 1
ATOM 868 O O . SER A 1 108 ? -21.413 7.187 21.019 1.00 74.88 108 SER A O 1
ATOM 870 N N . TYR A 1 109 ? -22.328 5.259 20.345 1.00 75.69 109 TYR A N 1
ATOM 871 C CA . TYR A 1 109 ? -23.684 5.792 20.285 1.00 75.69 109 TYR A CA 1
ATOM 872 C C . TYR A 1 109 ? -24.225 6.053 21.700 1.00 75.69 109 TYR A C 1
ATOM 874 O O . TYR A 1 109 ? -24.246 5.154 22.543 1.00 75.69 109 TYR A O 1
ATOM 882 N N . HIS A 1 110 ? -24.703 7.273 21.961 1.00 75.56 110 HIS A N 1
ATOM 883 C CA . HIS A 1 110 ? -25.331 7.624 23.234 1.00 75.56 110 HIS A CA 1
ATOM 884 C C . HIS A 1 110 ? -26.672 6.894 23.410 1.00 75.56 110 HIS A C 1
ATOM 886 O O . HIS A 1 110 ? -27.551 6.959 22.550 1.00 75.56 110 HIS A O 1
ATOM 892 N N . SER A 1 111 ? -26.865 6.224 24.547 1.00 76.00 111 SER A N 1
ATOM 893 C CA . SER A 1 111 ? -28.138 5.575 24.879 1.00 76.00 111 SER A CA 1
ATOM 894 C C . SER A 1 111 ? -29.245 6.615 25.068 1.00 76.00 111 SER A C 1
ATOM 896 O O . SER A 1 111 ? -29.112 7.467 25.940 1.00 76.00 111 SER A O 1
ATOM 898 N N . ARG A 1 112 ? -30.336 6.531 24.298 1.00 80.38 112 ARG A N 1
ATOM 899 C CA . ARG A 1 112 ? -31.514 7.410 24.439 1.00 80.38 112 ARG A CA 1
ATOM 900 C C . ARG A 1 112 ? -32.409 6.982 25.610 1.00 80.38 112 ARG A C 1
ATOM 902 O O . ARG A 1 112 ? -32.337 5.835 26.054 1.00 80.38 112 ARG A O 1
ATOM 909 N N . SER A 1 113 ? -33.252 7.897 26.094 1.00 83.38 113 SER A N 1
ATOM 910 C CA . SER A 1 113 ? -34.353 7.568 27.007 1.00 83.38 113 SER A CA 1
ATOM 911 C C . SER A 1 113 ? -35.406 6.723 26.291 1.00 83.38 113 SER A C 1
ATOM 913 O O . SER A 1 113 ? -35.592 6.830 25.078 1.00 83.38 113 SER A O 1
ATOM 915 N N . ILE A 1 114 ? -36.087 5.874 27.054 1.00 83.38 114 ILE A N 1
ATOM 916 C CA . ILE A 1 114 ? -37.213 5.061 26.586 1.00 83.38 114 ILE A CA 1
ATOM 917 C C . ILE A 1 114 ? -38.480 5.682 27.190 1.00 83.38 114 ILE A C 1
ATOM 919 O O . ILE A 1 114 ? -38.404 6.256 28.270 1.00 83.38 114 ILE A O 1
ATOM 923 N N . VAL A 1 115 ? -39.621 5.612 26.494 1.00 83.56 115 VAL A N 1
ATOM 924 C CA . VAL A 1 115 ? -40.850 6.391 26.779 1.00 83.56 115 VAL A CA 1
ATOM 925 C C . VAL A 1 115 ? -41.231 6.457 28.268 1.00 83.56 115 VAL A C 1
ATOM 927 O O . VAL A 1 115 ? -41.536 7.534 28.762 1.00 83.56 115 VAL A O 1
ATOM 930 N N . GLU A 1 116 ? -41.148 5.349 29.004 1.00 78.25 116 GLU A N 1
ATOM 931 C CA . GLU A 1 116 ? -41.552 5.282 30.422 1.00 78.25 116 GLU A CA 1
ATOM 932 C C . GLU A 1 116 ? -40.377 5.316 31.413 1.00 78.25 116 GLU A C 1
ATOM 934 O O . GLU A 1 116 ? -40.568 5.346 32.626 1.00 78.25 116 GLU A O 1
ATOM 939 N N . ALA A 1 117 ? -39.140 5.300 30.916 1.00 83.12 117 ALA A N 1
ATOM 940 C CA . ALA A 1 117 ? -37.940 5.263 31.737 1.00 83.12 117 ALA A CA 1
ATOM 941 C C . ALA A 1 117 ? -36.989 6.386 31.329 1.00 83.12 117 ALA A C 1
ATOM 943 O O . ALA A 1 117 ? -36.345 6.356 30.272 1.00 83.12 117 ALA A O 1
ATOM 944 N N . THR A 1 118 ? -36.852 7.373 32.214 1.00 85.31 118 THR A N 1
ATOM 945 C CA . THR A 1 118 ? -35.876 8.443 32.031 1.00 85.31 118 THR A CA 1
ATOM 946 C C . THR A 1 118 ? -34.454 7.877 32.047 1.00 85.31 118 THR A C 1
ATOM 948 O O . THR A 1 118 ? -34.145 6.848 32.658 1.00 85.31 118 THR A O 1
ATOM 951 N N . LEU A 1 119 ? -33.554 8.565 31.349 1.00 83.56 119 LEU A N 1
ATOM 952 C CA . LEU A 1 119 ? -32.173 8.132 31.127 1.00 83.56 119 LEU A CA 1
ATOM 953 C C . LEU A 1 119 ? -31.393 7.952 32.448 1.00 83.56 119 LEU A C 1
ATOM 955 O O . LEU A 1 119 ? -30.496 7.114 32.545 1.00 83.56 119 LEU A O 1
ATOM 959 N N . GLU A 1 120 ? -31.778 8.693 33.487 1.00 83.75 120 GLU A N 1
ATOM 960 C CA . GLU A 1 120 ? -31.206 8.624 34.834 1.00 83.75 120 GLU A CA 1
ATOM 961 C C . GLU A 1 120 ? -31.564 7.329 35.566 1.00 83.75 120 GLU A C 1
ATOM 963 O O . GLU A 1 120 ? -30.696 6.714 36.185 1.00 83.75 120 GLU A O 1
ATOM 968 N N . VAL A 1 121 ? -32.813 6.869 35.453 1.00 87.25 121 VAL A N 1
ATOM 969 C CA . VAL A 1 121 ? -33.265 5.610 36.065 1.00 87.25 121 VAL A CA 1
ATOM 970 C C . VAL A 1 121 ? -32.553 4.421 35.419 1.00 87.25 121 VAL A C 1
ATOM 972 O O . VAL A 1 121 ? -32.091 3.517 36.115 1.00 87.25 121 VAL A O 1
ATOM 975 N N . ILE A 1 122 ? -32.381 4.452 34.093 1.00 86.44 122 ILE A N 1
ATOM 976 C CA . ILE A 1 122 ? -31.666 3.408 33.342 1.00 86.44 122 ILE A CA 1
ATOM 977 C C . ILE A 1 122 ? -30.196 3.334 33.772 1.00 86.44 122 ILE A C 1
ATOM 979 O O . ILE A 1 122 ? -29.661 2.239 33.953 1.00 86.44 122 ILE A O 1
ATOM 983 N N . LYS A 1 123 ? -29.538 4.484 33.956 1.00 87.62 123 LYS A N 1
ATOM 984 C CA . LYS A 1 123 ? -28.154 4.535 34.446 1.00 87.62 123 LYS A CA 1
ATOM 985 C C . LYS A 1 123 ? -28.045 3.975 35.860 1.00 87.62 123 LYS A C 1
ATOM 987 O O . LYS A 1 123 ? -27.223 3.090 36.068 1.00 87.62 123 LYS A O 1
ATOM 992 N N . LYS A 1 124 ? -28.910 4.416 36.781 1.00 87.50 124 LYS A N 1
ATOM 993 C CA . LYS A 1 124 ? -28.926 3.937 38.173 1.00 87.50 124 LYS A CA 1
ATOM 994 C C . LYS A 1 124 ? -29.082 2.417 38.237 1.00 87.50 124 LYS A C 1
ATOM 996 O O . LYS A 1 124 ? -28.219 1.757 38.810 1.00 87.50 124 LYS A O 1
ATOM 1001 N N . ARG A 1 125 ? -30.065 1.859 37.518 1.00 84.75 125 ARG A N 1
ATOM 1002 C CA . ARG A 1 125 ? -30.302 0.406 37.444 1.00 84.75 125 ARG A CA 1
ATOM 1003 C C . ARG A 1 125 ? -29.128 -0.376 36.840 1.00 84.75 125 ARG A C 1
ATOM 1005 O O . ARG A 1 125 ? -28.882 -1.515 37.220 1.00 84.75 125 ARG A O 1
ATOM 1012 N N . ARG A 1 126 ? -28.383 0.212 35.895 1.00 84.94 126 ARG A N 1
ATOM 1013 C CA . ARG A 1 126 ? -27.184 -0.420 35.308 1.00 84.94 126 ARG A CA 1
ATOM 1014 C C . ARG A 1 126 ? -25.980 -0.409 36.248 1.00 84.94 126 ARG A C 1
ATOM 1016 O O . ARG A 1 126 ? -25.173 -1.327 36.181 1.00 84.94 126 ARG A O 1
ATOM 1023 N N . THR A 1 127 ? -25.852 0.620 37.082 1.00 87.62 127 THR A N 1
ATOM 1024 C CA . THR A 1 127 ? -24.720 0.793 38.008 1.00 87.62 127 THR A CA 1
ATOM 1025 C C . THR A 1 127 ? -24.895 0.081 39.349 1.00 87.62 127 THR A C 1
ATOM 1027 O O . THR A 1 127 ? -23.958 0.050 40.143 1.00 87.62 127 THR A O 1
ATOM 1030 N N . GLU A 1 128 ? -26.073 -0.483 39.623 1.00 86.25 128 GLU A N 1
ATOM 1031 C CA . GLU A 1 128 ? -26.324 -1.261 40.837 1.00 86.25 128 GLU A CA 1
ATOM 1032 C C . GLU A 1 128 ? -25.349 -2.443 40.954 1.00 86.25 128 GLU A C 1
ATOM 1034 O O . GLU A 1 128 ? -25.157 -3.227 40.018 1.00 86.25 128 GLU A O 1
ATOM 1039 N N . LYS A 1 129 ? -24.731 -2.575 42.134 1.00 88.69 129 LYS A N 1
ATOM 1040 C CA . LYS A 1 129 ? -23.806 -3.670 42.440 1.00 88.69 129 LYS A CA 1
ATOM 1041 C C . LYS A 1 129 ? -24.531 -5.015 42.370 1.00 88.69 129 LYS A C 1
ATOM 1043 O O . LYS A 1 129 ? -25.717 -5.111 42.685 1.00 88.69 129 LYS A O 1
ATOM 1048 N N . ALA A 1 130 ? -23.803 -6.065 41.986 1.00 88.62 130 ALA A N 1
ATOM 1049 C CA . ALA A 1 130 ? -24.364 -7.408 41.827 1.00 88.62 130 ALA A CA 1
ATOM 1050 C C . ALA A 1 130 ? -25.081 -7.904 43.093 1.00 88.62 130 ALA A C 1
ATOM 1052 O O . ALA A 1 130 ? -26.207 -8.375 42.997 1.00 88.62 130 ALA A O 1
ATOM 1053 N N . GLU A 1 131 ? -24.495 -7.646 44.259 1.00 88.25 131 GLU A N 1
ATOM 1054 C CA . GLU A 1 131 ? -25.028 -8.022 45.573 1.00 88.25 131 GLU A CA 1
ATOM 1055 C C . GLU A 1 131 ? -26.439 -7.472 45.836 1.00 88.25 131 GLU A C 1
ATOM 1057 O O . GLU A 1 131 ? -27.310 -8.187 46.325 1.00 88.25 131 GLU A O 1
ATOM 1062 N N . VAL A 1 132 ? -26.705 -6.219 45.449 1.00 87.88 132 VAL A N 1
ATOM 1063 C CA . VAL A 1 132 ? -28.024 -5.585 45.629 1.00 87.88 132 VAL A CA 1
ATOM 1064 C C . VAL A 1 132 ? -29.064 -6.230 44.710 1.00 87.88 132 VAL A C 1
ATOM 1066 O O . VAL A 1 132 ? -30.215 -6.429 45.102 1.00 87.88 132 VAL A O 1
ATOM 1069 N N . ARG A 1 133 ? -28.654 -6.613 43.495 1.00 88.81 133 ARG A N 1
ATOM 1070 C CA . ARG A 1 133 ? -29.529 -7.295 42.530 1.00 88.81 133 ARG A CA 1
ATOM 1071 C C . ARG A 1 133 ? -29.876 -8.709 42.988 1.00 88.81 133 ARG A C 1
ATOM 1073 O O . ARG A 1 133 ? -31.020 -9.128 42.830 1.00 88.81 133 ARG A O 1
ATOM 1080 N N . ASP A 1 134 ? -28.914 -9.431 43.553 1.00 90.00 134 ASP A N 1
ATOM 1081 C CA . ASP A 1 134 ? -29.123 -10.801 44.019 1.00 90.00 134 ASP A CA 1
ATOM 1082 C C . ASP A 1 134 ? -29.979 -10.831 45.294 1.00 90.00 134 ASP A C 1
ATOM 1084 O O . ASP A 1 134 ? -30.942 -11.595 45.355 1.00 90.00 134 ASP A O 1
ATOM 1088 N N . ALA A 1 135 ? -29.776 -9.893 46.225 1.00 91.44 135 ALA A N 1
ATOM 1089 C CA . ALA A 1 135 ? -30.654 -9.722 47.386 1.00 91.44 135 ALA A CA 1
ATOM 1090 C C . ALA A 1 135 ? -32.115 -9.419 46.990 1.00 91.44 135 ALA A C 1
ATOM 1092 O O . ALA A 1 135 ? -33.053 -9.981 47.565 1.00 91.44 135 ALA A O 1
ATOM 1093 N N . 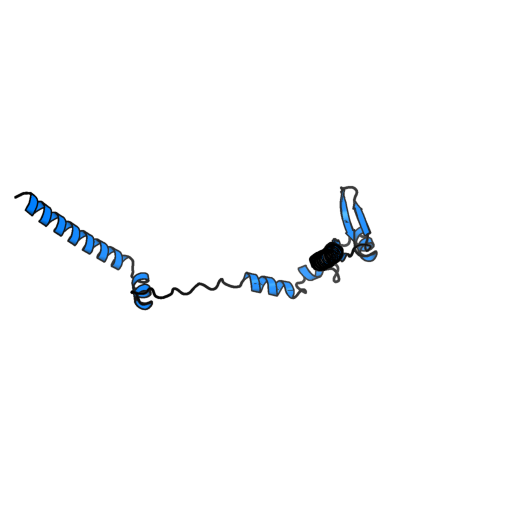ALA A 1 136 ? -32.329 -8.577 45.972 1.00 90.44 136 ALA A N 1
ATOM 1094 C CA . ALA A 1 136 ? -33.666 -8.287 45.450 1.00 90.44 136 ALA A CA 1
ATOM 1095 C C . ALA A 1 136 ? -34.318 -9.516 44.785 1.00 90.44 136 ALA A C 1
ATOM 1097 O O . ALA A 1 136 ? -35.513 -9.759 44.970 1.00 90.44 136 ALA A O 1
ATOM 1098 N N . ARG A 1 137 ? -33.541 -10.336 44.059 1.00 91.44 137 ARG A N 1
ATOM 1099 C CA . ARG A 1 137 ? -34.024 -11.610 43.493 1.00 91.44 137 ARG A CA 1
ATOM 1100 C C . ARG A 1 137 ? -34.420 -12.594 44.587 1.00 91.44 137 ARG A C 1
ATOM 1102 O O . ARG A 1 137 ? -35.482 -13.204 44.500 1.00 91.44 137 ARG A O 1
ATOM 1109 N N . GLU A 1 138 ? -33.603 -12.741 45.622 1.00 91.12 138 GLU A N 1
ATOM 1110 C CA . GLU A 1 138 ? -33.881 -13.648 46.737 1.00 91.12 138 GLU A CA 1
ATOM 1111 C C . GLU A 1 138 ? -35.093 -13.209 47.568 1.00 91.12 138 GLU A C 1
ATOM 1113 O O . GLU A 1 138 ? -35.856 -14.053 48.042 1.00 91.12 138 GLU A O 1
ATOM 1118 N N . ALA A 1 139 ? -35.307 -11.902 47.737 1.00 92.19 139 ALA A N 1
ATOM 1119 C CA . ALA A 1 139 ? -36.513 -11.365 48.365 1.00 92.19 139 ALA A CA 1
ATOM 1120 C C . ALA A 1 139 ? -37.771 -11.686 47.538 1.00 92.19 139 ALA A C 1
ATOM 1122 O O . ALA A 1 139 ? -38.735 -12.232 48.075 1.00 92.19 139 ALA A O 1
ATOM 1123 N N . ALA A 1 140 ? -37.728 -11.463 46.221 1.00 93.12 140 ALA A N 1
ATOM 1124 C CA . ALA A 1 140 ? -38.843 -11.779 45.328 1.00 93.12 140 ALA A CA 1
ATOM 1125 C C . ALA A 1 140 ? -39.150 -13.288 45.286 1.00 93.12 140 ALA A C 1
ATOM 1127 O O . ALA A 1 140 ? -40.308 -13.702 45.342 1.00 93.12 140 ALA A O 1
ATOM 1128 N N . LEU A 1 141 ? -38.117 -14.137 45.245 1.00 93.62 141 LEU A N 1
ATOM 1129 C CA . LEU A 1 141 ? -38.284 -15.592 45.277 1.00 93.62 141 LEU A CA 1
ATOM 1130 C C . LEU A 1 141 ? -38.899 -16.081 46.594 1.00 93.62 141 LEU A C 1
ATOM 1132 O O . LEU A 1 141 ? -39.672 -17.040 46.575 1.00 93.62 141 LEU A O 1
ATOM 1136 N N . ARG A 1 142 ? -38.583 -15.443 47.727 1.00 93.50 142 ARG A N 1
ATOM 1137 C CA . ARG A 1 142 ? -39.209 -15.752 49.023 1.00 93.50 142 ARG A CA 1
ATOM 1138 C C . ARG A 1 142 ? -40.694 -15.398 49.026 1.00 93.50 142 ARG A C 1
ATOM 1140 O O . ARG A 1 142 ? -41.507 -16.265 49.335 1.00 93.50 142 ARG A O 1
ATOM 1147 N N . GLU A 1 143 ? -41.056 -14.202 48.571 1.00 92.88 143 GLU A N 1
ATOM 1148 C CA . GLU A 1 143 ? -42.457 -13.768 48.490 1.00 92.88 143 GLU A CA 1
ATOM 1149 C C . GLU A 1 143 ? -43.294 -14.679 47.569 1.00 92.88 143 GLU A C 1
ATOM 1151 O O . GLU A 1 143 ? -44.423 -15.056 47.891 1.00 92.88 143 GLU A O 1
ATOM 1156 N N . ILE A 1 144 ? -42.733 -15.100 46.429 1.00 94.50 144 ILE A N 1
ATOM 1157 C CA . ILE A 1 144 ? -43.394 -16.046 45.516 1.00 94.50 144 ILE A CA 1
ATOM 1158 C C . ILE A 1 144 ? -43.605 -17.403 46.199 1.00 94.50 144 ILE A C 1
ATOM 1160 O O . ILE A 1 144 ? -44.701 -17.962 46.129 1.00 94.50 144 ILE A O 1
ATOM 1164 N N . LYS A 1 145 ? -42.587 -17.935 46.886 1.00 95.06 145 LYS A N 1
ATOM 1165 C CA . LYS A 1 145 ? -42.694 -19.212 47.613 1.00 95.06 145 LYS A CA 1
ATOM 1166 C C . LYS A 1 145 ? -43.759 -19.156 48.708 1.00 95.06 145 LYS A C 1
ATOM 1168 O O . LYS A 1 145 ? -44.511 -20.115 48.861 1.00 95.06 145 LYS A O 1
ATOM 1173 N N . GLU A 1 146 ? -43.863 -18.044 49.427 1.00 92.88 146 GLU A N 1
ATOM 1174 C CA . GLU A 1 146 ? -44.881 -17.845 50.462 1.00 92.88 146 GLU A CA 1
ATOM 1175 C C . GLU A 1 146 ? -46.299 -17.763 49.883 1.00 92.88 146 GLU A C 1
ATOM 1177 O O . GLU A 1 146 ? -47.213 -18.386 50.425 1.00 92.88 146 GLU A O 1
ATOM 1182 N N . ARG A 1 147 ? -46.492 -17.085 48.742 1.00 90.81 147 ARG A N 1
ATOM 1183 C CA . ARG A 1 147 ? -47.781 -17.088 48.024 1.00 90.81 147 ARG A CA 1
ATOM 1184 C C . ARG A 1 147 ? -48.170 -18.482 47.526 1.00 90.81 147 ARG A C 1
ATOM 1186 O O . ARG A 1 147 ? -49.326 -18.886 47.645 1.00 90.81 147 ARG A O 1
ATOM 1193 N N . ILE A 1 148 ? -47.207 -19.249 47.017 1.00 92.12 148 ILE A N 1
ATOM 1194 C CA . ILE A 1 148 ? -47.437 -20.635 46.583 1.00 92.12 148 ILE A CA 1
ATOM 1195 C C . ILE A 1 148 ? -47.776 -21.536 47.776 1.00 92.12 148 ILE A C 1
ATOM 1197 O O . ILE A 1 148 ? -48.609 -22.427 47.648 1.00 92.12 148 ILE A O 1
ATOM 1201 N N . LYS A 1 149 ? -47.151 -21.326 48.938 1.00 93.31 149 LYS A N 1
ATOM 1202 C CA . LYS A 1 149 ? -47.466 -22.091 50.149 1.00 93.31 149 LYS A CA 1
ATOM 1203 C C . LYS A 1 149 ? -48.907 -21.832 50.603 1.00 93.31 149 LYS A C 1
ATOM 1205 O O . LYS A 1 149 ? -49.661 -22.786 50.726 1.00 93.31 149 LYS A O 1
ATOM 1210 N N . LYS A 1 150 ? -49.312 -20.561 50.713 1.00 90.81 150 LYS A N 1
ATOM 1211 C CA . LYS A 1 150 ? -50.685 -20.172 51.088 1.00 90.81 150 LYS A CA 1
ATOM 1212 C C . LYS A 1 150 ? -51.741 -20.776 50.155 1.00 90.81 150 LYS A C 1
ATOM 1214 O O . LYS A 1 150 ? -52.665 -21.426 50.619 1.00 90.81 150 LYS A O 1
ATOM 1219 N N . THR A 1 151 ? -51.540 -20.669 48.841 1.00 86.81 151 THR A N 1
ATOM 1220 C CA . THR A 1 151 ? -52.469 -21.247 47.846 1.00 86.81 151 THR A CA 1
ATOM 1221 C C . THR A 1 151 ? -52.490 -22.781 47.834 1.00 86.81 151 THR A C 1
ATOM 1223 O O . THR A 1 151 ? -53.488 -23.380 47.435 1.00 86.81 151 THR A O 1
ATOM 1226 N N . LYS A 1 152 ? -51.404 -23.449 48.252 1.00 89.06 152 LYS A N 1
ATOM 1227 C CA . LYS A 1 152 ? -51.382 -24.908 48.451 1.00 89.06 152 LYS A CA 1
ATOM 1228 C C . LYS A 1 152 ? -52.121 -25.321 49.719 1.00 89.06 152 LYS A C 1
ATOM 1230 O O . LYS A 1 152 ? -52.813 -26.331 49.679 1.00 89.06 152 LYS A O 1
ATOM 1235 N N . ASP A 1 153 ? -51.977 -24.561 50.801 1.00 83.81 153 ASP A N 1
ATOM 1236 C CA . ASP A 1 153 ? -52.664 -24.815 52.069 1.00 83.81 153 ASP A CA 1
ATOM 1237 C C . ASP A 1 153 ? -54.187 -24.618 51.912 1.00 83.81 153 ASP A C 1
ATOM 1239 O O . ASP A 1 153 ? -54.957 -25.463 52.357 1.00 83.81 153 ASP A O 1
ATOM 1243 N N . GLU A 1 154 ? -54.619 -23.598 51.159 1.00 81.06 154 GLU A N 1
ATOM 1244 C CA . GLU A 1 154 ? -56.029 -23.365 50.785 1.00 81.06 154 GLU A CA 1
ATOM 1245 C C . GLU A 1 154 ? -56.629 -24.469 49.896 1.00 81.06 154 GLU A C 1
ATOM 1247 O O . GLU A 1 154 ? -57.827 -24.710 49.950 1.00 81.06 154 GLU A O 1
ATOM 1252 N N . LYS A 1 155 ? -55.816 -25.147 49.072 1.00 78.06 155 LYS A N 1
ATOM 1253 C CA . LYS A 1 155 ? -56.262 -26.260 48.209 1.00 78.06 155 LYS A CA 1
ATOM 1254 C C . LYS A 1 155 ? -56.283 -27.625 48.901 1.00 78.06 155 LYS A C 1
ATOM 1256 O O . LYS A 1 155 ? -56.724 -28.593 48.287 1.00 78.06 155 LYS A O 1
ATOM 1261 N N . LYS A 1 156 ? -55.697 -27.735 50.097 1.00 72.19 156 LYS A N 1
ATOM 1262 C CA . LYS A 1 156 ? -55.551 -29.003 50.828 1.00 72.19 156 LYS A CA 1
ATOM 1263 C C . LYS A 1 156 ? -56.614 -29.184 51.919 1.00 72.19 156 LYS A C 1
ATOM 1265 O O . LYS A 1 156 ? -56.749 -30.303 52.411 1.00 72.19 156 LYS A O 1
ATOM 1270 N N . GLY A 1 157 ? -57.309 -28.107 52.294 1.00 48.44 157 GLY A N 1
ATOM 1271 C CA . GLY A 1 157 ? -58.578 -28.149 53.031 1.00 48.44 157 GLY A CA 1
ATOM 1272 C C . GLY A 1 157 ? -59.750 -28.346 52.083 1.00 48.44 157 GLY A C 1
ATOM 1273 O O . GLY A 1 157 ? -60.736 -28.963 52.533 1.00 48.44 157 GLY A O 1
#

Secondary structure (DSSP, 8-state):
--HHHHHHHHHHHHHHHHHHHHHHHHHHHHH--EE-TTT--EE-TT-SEEEEPTTS-EEEESSHHHHHHHHTT--GGG-TTSHHHHHHTT--THHHHHHHHHT---PPPPPPPBTTB-HHHHHHHHHS-HHHHHHHHHHHHHHHHHHHHHHHHHTT-

Foldseek 3Di:
DPPVVVVVVVVVVVVVVVCVVVVVVVVVQVVPFDAAPQARDTAHPPAFDWDADPVGDIGTHGDVVSVVCVVVVHHSCVPPNGPNVCVVVVVDPVVVVVCVVVPPDDDDDDDAADPVGHPVNVVVVVPDDPVVVVVVVVVVVVVVVVVVVVVVVVVVD

Sequence (157 aa):
MDKAVNNCVVCILLIVLYVKICCSCYYHIYNLTELCRFSGAKIYPGNGIRFVRSDSPVFLLANSKCKRCFHNCLKPAKLTWTAMYRKQHKSDFCMHILVCIFCQEKTSYHSRSIVEATLEVIKKRRTEKAEVRDAAREAALREIKERIKKTKDEKKG